Protein AF-A0A078LXS9-F1 (afdb_monomer_lite)

Secondary structure (DSSP, 8-state):
------EE--TT-SS-EE--EEEEEEETTTTEEEEEEEETTEEEEEEEE--TT--STTGGGSS---EESEEEEEPBPTT-SS-PBPEEEEEETTEEEEEE-EEEEE-HHHHHHHHHHH-

Foldseek 3Di:
DDQDWDFADPDPDPGTDTWDWPPWDDDPLLQKIWTWTDDPNDTFIWMDGHDPPCPDPPPPPPDDHIDGQKDKDFAADPPDPDGHTDWDWDDDPNDTDTDTDIDIDGDPVVVVSSVVSVD

pLDDT: mean 74.07, std 15.82, range [38.06, 94.56]

Organism: NCBI:txid1499686

Structure (mmCIF, N/CA/C/O backbone):
data_AF-A0A078LXS9-F1
#
_entry.id   AF-A0A078LXS9-F1
#
loop_
_atom_site.group_PDB
_atom_site.id
_atom_site.type_symbol
_atom_site.label_atom_id
_atom_site.label_alt_id
_atom_site.label_comp_id
_atom_site.label_asym_id
_atom_site.label_entity_id
_atom_site.label_seq_id
_atom_site.pdbx_PDB_ins_code
_atom_site.Cartn_x
_atom_site.Cartn_y
_atom_site.Cartn_z
_atom_site.occupancy
_atom_site.B_iso_or_equiv
_atom_site.auth_seq_id
_atom_site.auth_comp_id
_atom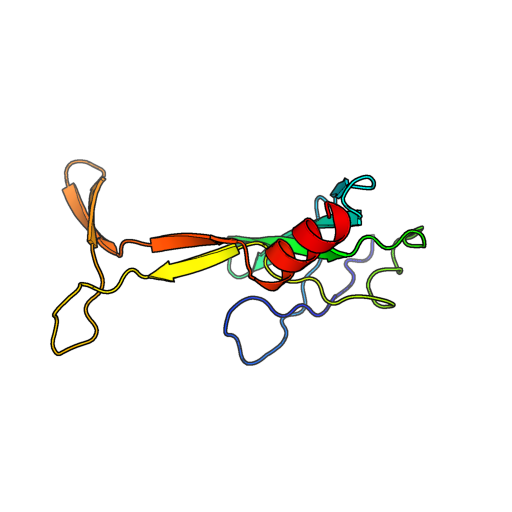_site.auth_asym_id
_atom_site.auth_atom_id
_atom_site.pdbx_PDB_model_num
ATOM 1 N N . MET A 1 1 ? -10.002 -9.444 -25.076 1.00 38.06 1 MET A N 1
ATOM 2 C CA . MET A 1 1 ? -8.841 -9.005 -24.275 1.00 38.06 1 MET A CA 1
ATOM 3 C C . MET A 1 1 ? -8.663 -10.038 -23.176 1.00 38.06 1 MET A C 1
ATOM 5 O O . MET A 1 1 ? -9.560 -10.178 -22.358 1.00 38.06 1 MET A O 1
ATOM 9 N N . GLY A 1 2 ? -7.637 -10.886 -23.266 1.00 40.28 2 GLY A N 1
ATOM 10 C CA . GLY A 1 2 ? -7.459 -11.987 -22.318 1.00 40.28 2 GLY A CA 1
ATOM 11 C C . GLY A 1 2 ? -7.021 -11.437 -20.968 1.00 40.28 2 GLY A C 1
ATOM 12 O O . GLY A 1 2 ? -5.945 -10.857 -20.878 1.00 40.28 2 GLY A O 1
ATOM 13 N N . ILE A 1 3 ? -7.861 -11.594 -19.951 1.00 42.62 3 ILE A N 1
ATOM 14 C CA . ILE A 1 3 ? -7.475 -11.405 -18.551 1.00 42.62 3 ILE A CA 1
ATOM 15 C C . ILE A 1 3 ? -6.418 -12.481 -18.267 1.00 42.62 3 ILE A C 1
ATOM 17 O O . ILE A 1 3 ? -6.677 -13.660 -18.511 1.00 42.62 3 ILE A O 1
ATOM 21 N N . ARG A 1 4 ? -5.200 -12.083 -17.882 1.00 49.50 4 ARG A N 1
ATOM 22 C CA . ARG A 1 4 ? -4.067 -13.002 -17.699 1.00 49.50 4 ARG A CA 1
ATOM 23 C C . ARG A 1 4 ? -3.580 -12.978 -16.255 1.00 49.50 4 ARG A C 1
ATOM 25 O O . ARG A 1 4 ? -3.099 -11.973 -15.742 1.00 49.50 4 ARG A O 1
ATOM 32 N N . ASP A 1 5 ? -3.721 -14.145 -15.653 1.00 44.91 5 ASP A N 1
ATOM 33 C CA . ASP A 1 5 ? -3.457 -14.530 -14.276 1.00 44.91 5 ASP A CA 1
ATOM 34 C C . ASP A 1 5 ? -1.991 -14.321 -13.840 1.00 44.91 5 ASP A C 1
ATOM 36 O O . ASP A 1 5 ? -1.100 -15.060 -14.259 1.00 44.91 5 ASP A O 1
ATOM 40 N N . GLN A 1 6 ? -1.720 -13.350 -12.955 1.00 52.16 6 GLN A N 1
ATOM 41 C CA . GLN A 1 6 ? -0.392 -13.137 -12.346 1.00 52.16 6 GLN A CA 1
ATOM 42 C C . GLN A 1 6 ? -0.384 -13.489 -10.860 1.00 52.16 6 GLN A C 1
ATOM 44 O O . GLN A 1 6 ? -1.255 -13.059 -10.123 1.00 52.16 6 GLN A O 1
ATOM 49 N N . ARG A 1 7 ? 0.607 -14.253 -10.389 1.00 50.16 7 ARG A N 1
ATOM 50 C CA . ARG A 1 7 ? 0.768 -14.609 -8.964 1.00 50.16 7 ARG A CA 1
ATOM 51 C C . ARG A 1 7 ? 1.465 -13.485 -8.203 1.00 50.16 7 ARG A C 1
ATOM 53 O O . ARG A 1 7 ? 2.602 -13.156 -8.521 1.00 50.16 7 ARG A O 1
ATOM 60 N N . ILE A 1 8 ? 0.818 -12.968 -7.170 1.00 53.16 8 ILE A N 1
ATOM 61 C CA . ILE A 1 8 ? 1.348 -11.953 -6.259 1.00 53.16 8 ILE A CA 1
ATOM 62 C C . ILE A 1 8 ? 1.147 -12.407 -4.807 1.00 53.16 8 ILE A C 1
ATOM 64 O O . ILE A 1 8 ? 0.189 -13.105 -4.475 1.00 53.16 8 ILE A O 1
ATOM 68 N N . GLU A 1 9 ? 2.056 -12.045 -3.914 1.00 51.72 9 GLU A N 1
ATOM 69 C CA . GLU A 1 9 ? 1.910 -12.327 -2.484 1.00 51.72 9 GLU A CA 1
ATOM 70 C C . GLU A 1 9 ? 1.300 -11.089 -1.817 1.00 51.72 9 GLU A C 1
ATOM 72 O O . GLU A 1 9 ? 1.983 -10.095 -1.594 1.00 51.72 9 GLU A O 1
ATOM 77 N N . ILE A 1 10 ? -0.010 -11.132 -1.544 1.00 47.72 10 ILE A N 1
ATOM 78 C CA . ILE A 1 10 ? -0.714 -10.085 -0.794 1.00 47.72 10 ILE A CA 1
ATOM 79 C C . ILE A 1 10 ? -0.940 -10.565 0.643 1.00 47.72 10 ILE A C 1
ATOM 81 O O . ILE A 1 10 ? -1.549 -11.611 0.876 1.00 47.72 10 ILE A O 1
ATOM 85 N N . GLY A 1 11 ? -0.517 -9.750 1.612 1.00 46.47 11 GLY A N 1
ATOM 86 C CA . GLY A 1 11 ? -0.799 -9.957 3.036 1.00 46.47 11 GLY A CA 1
ATOM 87 C C . GLY A 1 11 ? 0.039 -11.062 3.693 1.00 46.47 11 GLY A C 1
ATOM 88 O O . GLY A 1 11 ? 0.996 -11.566 3.119 1.00 46.47 11 GLY A O 1
ATOM 89 N N . PHE A 1 12 ? -0.326 -11.456 4.919 1.00 46.44 12 PHE A N 1
ATOM 90 C CA . PHE A 1 12 ? 0.315 -12.556 5.668 1.00 46.44 12 PHE A CA 1
ATOM 91 C C . PHE A 1 12 ? -0.154 -13.954 5.216 1.00 46.44 12 PHE A C 1
ATOM 93 O O . PHE A 1 12 ? -0.003 -14.942 5.936 1.00 46.44 12 PHE A O 1
ATOM 100 N N . SER A 1 13 ? -0.786 -14.038 4.045 1.00 44.91 13 SER A N 1
ATOM 101 C CA . SER A 1 13 ? -1.289 -15.282 3.474 1.00 44.91 13 SER A CA 1
ATOM 102 C C . SER A 1 13 ? -0.125 -16.218 3.140 1.00 44.91 13 SER A C 1
ATOM 104 O O . SER A 1 13 ? 0.792 -15.844 2.416 1.00 44.91 13 SER A O 1
ATOM 106 N N . MET A 1 14 ? -0.192 -17.475 3.593 1.00 45.59 14 MET A N 1
ATOM 107 C CA . MET A 1 14 ? 0.792 -18.512 3.236 1.00 45.59 14 MET A CA 1
ATOM 108 C C . MET A 1 14 ? 0.740 -18.934 1.756 1.00 45.59 14 MET A C 1
ATOM 110 O O . MET A 1 14 ? 1.522 -19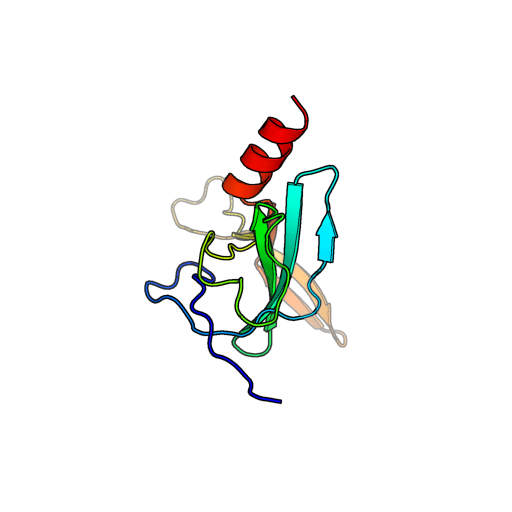.784 1.330 1.00 45.59 14 MET A O 1
ATOM 114 N N . LYS A 1 15 ? -0.194 -18.400 0.960 1.00 47.03 15 LYS A N 1
ATOM 115 C CA . LYS A 1 15 ? -0.346 -18.730 -0.462 1.00 47.03 15 LYS A CA 1
ATOM 116 C C . LYS A 1 15 ? -0.306 -17.464 -1.309 1.00 47.03 15 LYS A C 1
ATOM 118 O O . LYS A 1 15 ? -1.066 -16.531 -1.060 1.00 47.03 15 LYS A O 1
ATOM 123 N N . ALA A 1 16 ? 0.539 -17.476 -2.341 1.00 51.97 16 ALA A N 1
ATOM 124 C CA . ALA A 1 16 ? 0.542 -16.461 -3.387 1.00 51.97 16 ALA A CA 1
ATOM 125 C C . ALA A 1 16 ? -0.817 -16.460 -4.105 1.00 51.97 16 ALA A C 1
ATOM 127 O O . ALA A 1 16 ? -1.283 -17.498 -4.584 1.00 51.97 16 ALA A O 1
ATOM 128 N N . ILE A 1 17 ? -1.460 -15.300 -4.157 1.00 53.94 17 ILE A N 1
ATOM 129 C CA . ILE A 1 17 ? -2.784 -15.096 -4.736 1.00 53.94 17 ILE A CA 1
ATOM 130 C C . ILE A 1 17 ? -2.594 -14.636 -6.182 1.00 53.94 17 ILE A C 1
ATOM 132 O O . ILE A 1 17 ? -1.800 -13.752 -6.473 1.00 53.94 17 ILE A O 1
ATOM 136 N N . VAL A 1 18 ? -3.308 -15.248 -7.121 1.00 55.12 18 VAL A N 1
ATOM 137 C CA . VAL A 1 18 ? -3.250 -14.866 -8.537 1.00 55.12 18 VAL A CA 1
ATOM 138 C C . VAL A 1 18 ? -4.185 -13.684 -8.789 1.00 55.12 18 VAL A C 1
ATOM 140 O O . VAL A 1 18 ? -5.393 -13.868 -8.652 1.00 55.12 18 VAL A O 1
ATOM 143 N N . ARG A 1 19 ? -3.691 -12.498 -9.154 1.00 63.66 19 ARG A N 1
ATOM 144 C CA . ARG A 1 19 ? -4.505 -11.335 -9.533 1.00 63.66 19 ARG A CA 1
ATOM 145 C C . ARG A 1 19 ? -3.846 -10.476 -10.614 1.00 63.66 19 ARG A C 1
ATOM 147 O O . ARG A 1 19 ? -2.628 -10.403 -10.707 1.00 63.66 19 ARG A O 1
ATOM 154 N N . CYS A 1 20 ? -4.673 -9.799 -11.409 1.00 66.88 20 CYS A N 1
ATOM 155 C CA . CYS A 1 20 ? -4.219 -8.816 -12.391 1.00 66.88 20 CYS A CA 1
ATOM 156 C C . CYS A 1 20 ? -3.916 -7.477 -11.708 1.00 66.88 20 CYS A C 1
ATOM 158 O O . CYS A 1 20 ? -4.738 -6.995 -10.927 1.00 66.88 20 CYS A O 1
ATOM 160 N N . VAL A 1 21 ? -2.773 -6.872 -12.044 1.00 74.56 21 VAL A N 1
ATOM 161 C CA . VAL A 1 21 ? -2.463 -5.489 -11.663 1.00 74.56 21 VAL A CA 1
ATOM 162 C C . VAL A 1 21 ? -3.067 -4.542 -12.700 1.00 74.56 21 VAL A C 1
ATOM 164 O O . VAL A 1 21 ? -2.848 -4.722 -13.899 1.00 74.56 21 VAL A O 1
ATOM 167 N N . TYR A 1 22 ? -3.820 -3.543 -12.251 1.00 75.81 22 TYR A N 1
ATOM 168 C CA . TYR A 1 22 ? -4.420 -2.499 -13.088 1.00 75.81 22 TYR A CA 1
ATOM 169 C C . TYR A 1 22 ? -3.995 -1.096 -12.629 1.00 75.81 22 TYR A C 1
ATOM 171 O O . TYR A 1 22 ? -3.359 -0.950 -11.586 1.00 75.81 22 TYR A O 1
ATOM 179 N N . ASP A 1 23 ? -4.308 -0.078 -13.446 1.00 82.19 23 ASP A N 1
ATOM 180 C CA . ASP A 1 23 ? -3.865 1.323 -13.276 1.00 82.19 23 ASP A CA 1
ATOM 181 C C . ASP A 1 23 ? -2.358 1.426 -12.968 1.00 82.19 23 ASP A C 1
ATOM 183 O O . ASP A 1 23 ? -1.923 2.013 -11.976 1.00 82.19 23 ASP A O 1
ATOM 187 N N . ILE A 1 24 ? -1.546 0.773 -13.810 1.00 82.88 24 ILE A N 1
ATOM 188 C CA . ILE A 1 24 ? -0.092 0.766 -13.649 1.00 82.88 24 ILE A CA 1
ATOM 189 C C . ILE A 1 24 ? 0.458 2.158 -13.957 1.00 82.88 24 ILE A C 1
ATOM 191 O O . ILE A 1 24 ? 0.211 2.720 -15.025 1.00 82.88 24 ILE A O 1
ATOM 195 N N . ARG A 1 25 ? 1.275 2.682 -13.043 1.00 85.69 25 ARG A N 1
ATOM 196 C CA . ARG A 1 25 ? 1.998 3.946 -13.198 1.00 85.69 25 ARG A CA 1
ATOM 197 C C . ARG A 1 25 ? 3.485 3.719 -13.012 1.00 85.69 25 ARG A C 1
ATOM 199 O O . ARG A 1 25 ? 3.906 3.087 -12.044 1.00 85.69 25 ARG A O 1
ATOM 206 N N . SER A 1 26 ? 4.276 4.267 -13.924 1.00 85.56 26 SER A N 1
ATOM 207 C CA . SER A 1 26 ? 5.734 4.203 -13.873 1.00 85.56 26 SER A CA 1
ATOM 208 C C . SER A 1 26 ? 6.310 5.502 -13.328 1.00 85.56 26 SER A C 1
ATOM 210 O O . SER A 1 26 ? 5.906 6.590 -13.734 1.00 85.56 26 SER A O 1
ATOM 212 N N . ASN A 1 27 ? 7.288 5.390 -12.434 1.00 85.94 27 ASN A N 1
ATOM 213 C CA . ASN A 1 27 ? 8.128 6.500 -12.017 1.00 85.94 27 ASN A CA 1
ATOM 214 C C . ASN A 1 27 ? 9.574 6.217 -12.431 1.00 85.94 27 ASN A C 1
ATOM 216 O O . ASN A 1 27 ? 10.315 5.505 -11.750 1.00 85.94 27 ASN A O 1
ATOM 220 N N . GLU A 1 28 ? 9.969 6.775 -13.574 1.00 83.06 28 GLU A N 1
ATOM 221 C CA . GLU A 1 28 ? 11.296 6.555 -14.156 1.00 83.06 28 GLU A CA 1
ATOM 222 C C . GLU A 1 28 ? 12.425 7.220 -13.365 1.00 83.06 28 GLU A C 1
ATOM 224 O O . GLU A 1 28 ? 13.561 6.740 -13.417 1.00 83.06 28 GLU A O 1
ATOM 229 N N . ILE A 1 29 ? 12.120 8.301 -12.638 1.00 84.88 29 ILE A N 1
ATOM 230 C CA . ILE A 1 29 ? 13.076 9.042 -11.806 1.00 84.88 29 ILE A CA 1
ATOM 231 C C . ILE A 1 29 ? 13.482 8.169 -10.618 1.00 84.88 29 ILE A C 1
ATOM 233 O O . ILE A 1 29 ? 14.662 7.909 -10.407 1.00 84.88 29 ILE A O 1
ATOM 237 N N . TYR A 1 30 ? 12.495 7.639 -9.896 1.00 83.19 30 TYR A N 1
ATOM 238 C CA . TYR A 1 30 ? 12.706 6.812 -8.705 1.00 83.19 30 TYR A CA 1
ATOM 239 C C . TYR A 1 30 ? 12.757 5.307 -9.000 1.00 83.19 30 TYR A C 1
ATOM 241 O O . TYR A 1 30 ? 12.766 4.482 -8.082 1.00 83.19 30 TYR A O 1
ATOM 249 N N . LYS A 1 31 ? 12.794 4.938 -10.284 1.00 85.38 31 LYS A N 1
ATOM 250 C CA . LYS A 1 31 ? 12.923 3.562 -10.771 1.00 85.38 31 LYS A CA 1
ATOM 251 C C . LYS A 1 31 ? 11.959 2.589 -10.081 1.00 85.38 31 LYS A C 1
ATOM 253 O O . LYS A 1 31 ? 12.373 1.500 -9.684 1.00 85.38 31 LYS A O 1
ATOM 258 N N . PHE A 1 32 ? 10.677 2.939 -9.970 1.00 86.19 32 PHE A N 1
ATOM 259 C CA . PHE A 1 32 ? 9.630 2.007 -9.526 1.00 86.19 32 PHE A CA 1
ATOM 260 C C . PHE A 1 32 ? 8.367 2.077 -10.393 1.00 86.19 32 PHE A C 1
ATOM 262 O O . PHE A 1 32 ? 8.163 3.025 -11.152 1.00 86.19 32 PHE A O 1
ATOM 269 N N . GLN A 1 33 ? 7.506 1.073 -10.255 1.00 86.00 33 GLN A N 1
ATOM 270 C CA . GLN A 1 33 ? 6.149 1.055 -10.797 1.00 86.00 33 GLN A CA 1
ATOM 271 C C . GLN A 1 33 ? 5.154 0.763 -9.671 1.00 86.00 33 GLN A C 1
ATOM 273 O O . GLN A 1 33 ? 5.475 0.025 -8.739 1.00 86.00 33 GLN A O 1
ATOM 278 N N . THR A 1 34 ? 3.959 1.342 -9.753 1.00 87.69 34 THR A N 1
ATOM 279 C CA . THR A 1 34 ? 2.837 1.108 -8.827 1.00 87.69 34 THR A CA 1
ATOM 280 C C . THR A 1 34 ? 1.599 0.678 -9.592 1.00 87.69 34 THR A C 1
ATOM 282 O O . THR A 1 34 ? 1.474 0.997 -10.770 1.00 87.69 34 THR A O 1
ATOM 285 N N . GLY A 1 35 ? 0.668 0.017 -8.921 1.00 85.19 35 GLY A N 1
ATOM 286 C CA . GLY A 1 35 ? -0.650 -0.293 -9.457 1.00 85.19 35 GLY A CA 1
ATOM 287 C C . GLY A 1 35 ? -1.573 -0.806 -8.363 1.00 85.19 35 GLY A C 1
ATOM 288 O O . GLY A 1 35 ? -1.238 -0.753 -7.175 1.00 85.19 35 GLY A O 1
ATOM 289 N N . PHE A 1 36 ? -2.721 -1.327 -8.771 1.00 82.19 36 PHE A N 1
ATOM 290 C CA . PHE A 1 36 ? -3.724 -1.870 -7.866 1.00 82.19 36 PHE A CA 1
ATOM 291 C C . PHE A 1 36 ? -4.078 -3.297 -8.224 1.00 82.19 36 PHE A C 1
ATOM 293 O O . PHE A 1 36 ? -4.010 -3.713 -9.379 1.00 82.19 36 PHE A O 1
ATOM 300 N N . VAL A 1 37 ? -4.485 -4.038 -7.204 1.00 78.75 37 VAL A N 1
ATOM 301 C CA . VAL A 1 37 ? -5.000 -5.389 -7.329 1.00 78.75 37 VAL A CA 1
ATOM 302 C C . VAL A 1 37 ? -6.313 -5.502 -6.575 1.00 78.75 37 VAL A C 1
ATOM 304 O O . VAL A 1 37 ? -6.390 -5.123 -5.415 1.00 78.75 37 VAL A O 1
ATOM 307 N N . GLN A 1 38 ? -7.311 -6.138 -7.180 1.00 74.00 38 GLN A N 1
ATOM 308 C CA . GLN A 1 38 ? -8.548 -6.464 -6.487 1.00 74.00 38 GLN A CA 1
ATOM 309 C C . GLN A 1 38 ? -8.418 -7.785 -5.710 1.00 74.00 38 GLN A C 1
ATOM 311 O O . GLN A 1 38 ? -8.132 -8.842 -6.282 1.00 74.00 38 GLN A O 1
ATOM 316 N N . HIS A 1 39 ? -8.655 -7.754 -4.402 1.00 72.12 39 HIS A N 1
ATOM 317 C CA . HIS A 1 39 ? -8.684 -8.932 -3.538 1.00 72.12 39 HIS A CA 1
ATOM 318 C C . HIS A 1 39 ? -9.782 -8.793 -2.481 1.00 72.12 39 HIS A C 1
ATOM 320 O O . HIS A 1 39 ? -9.806 -7.814 -1.746 1.00 72.12 39 HIS A O 1
ATOM 326 N N . ASP A 1 40 ? -10.689 -9.773 -2.419 1.00 69.31 40 ASP A N 1
ATOM 327 C CA . ASP A 1 40 ? -11.770 -9.873 -1.428 1.00 69.31 40 ASP A CA 1
ATOM 328 C C . ASP A 1 40 ? -12.542 -8.556 -1.244 1.00 69.31 40 ASP A C 1
ATOM 330 O O . ASP A 1 40 ? -12.696 -8.043 -0.140 1.00 69.31 40 ASP A O 1
ATOM 334 N N . ASN A 1 41 ? -13.004 -7.998 -2.372 1.00 69.19 41 ASN A N 1
ATOM 335 C CA . ASN A 1 41 ? -13.710 -6.712 -2.483 1.00 69.19 41 ASN A CA 1
ATOM 336 C C . ASN A 1 41 ? -12.909 -5.467 -2.067 1.00 69.19 41 ASN A C 1
ATOM 338 O O . ASN A 1 41 ? -13.478 -4.382 -2.007 1.00 69.19 41 ASN A O 1
ATOM 342 N N . ASN A 1 42 ? -11.601 -5.597 -1.847 1.00 74.75 42 ASN A N 1
ATOM 343 C CA . ASN A 1 42 ? -10.699 -4.482 -1.591 1.00 74.75 42 ASN A CA 1
ATOM 344 C C . ASN A 1 42 ? -9.745 -4.255 -2.761 1.00 74.75 42 ASN A C 1
ATOM 346 O O . ASN A 1 42 ? -9.342 -5.190 -3.456 1.00 74.75 42 ASN A O 1
ATOM 350 N N . GLU A 1 43 ? -9.340 -3.004 -2.933 1.00 82.31 43 GLU A N 1
ATOM 351 C CA . GLU A 1 43 ? -8.240 -2.628 -3.811 1.00 82.31 43 GLU A CA 1
ATOM 352 C C . GLU A 1 43 ? -6.954 -2.554 -2.985 1.00 82.31 43 GLU A C 1
ATOM 354 O O . GLU A 1 43 ? -6.863 -1.828 -1.995 1.00 82.31 43 GLU A O 1
ATOM 359 N N . VAL A 1 44 ? -5.954 -3.336 -3.376 1.00 81.94 44 VAL A N 1
ATOM 360 C CA . VAL A 1 44 ? -4.666 -3.432 -2.698 1.00 81.94 44 VAL A CA 1
ATOM 361 C C . VAL A 1 44 ? -3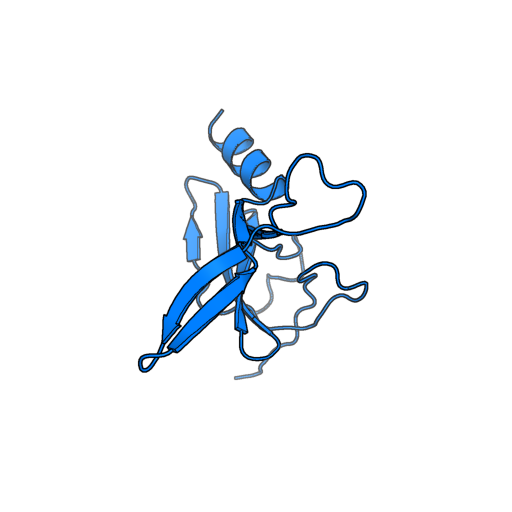.615 -2.713 -3.540 1.00 81.94 44 VAL A C 1
ATOM 363 O O . VAL A 1 44 ? -3.333 -3.154 -4.658 1.00 81.94 44 VAL A O 1
ATOM 366 N N . PRO A 1 45 ? -3.011 -1.627 -3.030 1.00 85.62 45 PRO A N 1
ATOM 367 C CA . PRO A 1 45 ? -1.935 -0.940 -3.725 1.00 85.62 45 PRO A CA 1
ATOM 368 C C . PRO A 1 45 ? -0.649 -1.773 -3.686 1.00 85.62 45 PRO A C 1
ATOM 370 O O . PRO A 1 45 ? -0.179 -2.181 -2.615 1.00 85.62 45 PRO A O 1
ATOM 373 N N . VAL A 1 46 ? -0.051 -1.976 -4.857 1.00 84.00 46 VAL A N 1
ATOM 374 C CA . VAL A 1 46 ? 1.167 -2.771 -5.050 1.00 84.00 46 VAL A CA 1
ATOM 375 C C . VAL A 1 46 ? 2.251 -1.982 -5.781 1.00 84.00 46 VAL A C 1
ATOM 377 O O . VAL A 1 46 ? 1.959 -1.067 -6.551 1.00 84.00 46 VAL A O 1
ATOM 380 N N . TRP A 1 47 ? 3.514 -2.342 -5.561 1.00 86.56 47 TRP A N 1
ATOM 381 C CA . TRP A 1 47 ? 4.668 -1.789 -6.266 1.00 86.56 47 TRP A CA 1
ATOM 382 C C . TRP A 1 47 ? 5.640 -2.873 -6.727 1.00 86.56 47 TRP A C 1
ATOM 384 O O . TRP A 1 47 ? 5.601 -4.013 -6.262 1.00 86.56 47 TRP A O 1
ATOM 394 N N . ARG A 1 48 ? 6.547 -2.487 -7.624 1.00 82.25 48 ARG A N 1
ATOM 395 C CA . ARG A 1 48 ? 7.752 -3.243 -7.974 1.00 82.25 48 ARG A CA 1
ATOM 396 C C . ARG A 1 48 ? 8.872 -2.303 -8.446 1.00 82.25 48 ARG A C 1
ATOM 398 O O . ARG A 1 48 ? 8.587 -1.150 -8.793 1.00 82.25 48 ARG A O 1
ATOM 405 N N . PRO A 1 49 ? 10.134 -2.760 -8.510 1.00 83.25 49 PRO A N 1
ATOM 406 C CA . PRO A 1 49 ? 11.193 -2.032 -9.205 1.00 83.25 49 PRO A CA 1
ATOM 407 C C . PRO A 1 49 ? 10.839 -1.771 -10.675 1.00 83.25 49 PRO A C 1
ATOM 409 O O . PRO A 1 49 ? 10.167 -2.578 -11.315 1.00 83.25 49 PRO A O 1
ATOM 412 N N . TYR A 1 50 ? 11.297 -0.641 -11.210 1.00 80.94 50 TYR A N 1
ATOM 413 C CA . TYR A 1 50 ? 11.088 -0.280 -12.610 1.00 80.94 50 TYR A CA 1
ATOM 414 C C . TYR A 1 50 ? 11.860 -1.222 -13.527 1.00 80.94 50 TYR A C 1
ATOM 416 O O . TYR A 1 50 ? 13.076 -1.364 -13.383 1.00 80.94 50 TYR A O 1
ATOM 424 N N . ASP A 1 51 ? 11.161 -1.808 -14.495 1.00 73.38 51 ASP A N 1
ATOM 425 C CA . ASP A 1 51 ? 11.776 -2.580 -15.567 1.00 73.38 51 ASP A CA 1
ATOM 426 C C . ASP A 1 51 ? 11.741 -1.763 -16.874 1.00 73.38 51 ASP A C 1
ATOM 428 O O . ASP A 1 51 ? 10.663 -1.529 -17.419 1.00 73.38 51 ASP A O 1
ATOM 432 N N . PRO A 1 52 ? 12.894 -1.307 -17.402 1.00 67.50 52 PRO A N 1
ATOM 433 C CA . PRO A 1 52 ? 12.951 -0.561 -18.662 1.00 67.50 52 PRO A CA 1
ATOM 434 C C . PRO A 1 52 ? 12.563 -1.401 -19.888 1.00 67.50 52 PRO A C 1
ATOM 436 O O . PRO A 1 52 ? 12.304 -0.835 -20.947 1.00 67.50 52 PRO A O 1
ATOM 439 N N . ASN A 1 53 ? 12.535 -2.732 -19.768 1.00 66.38 53 ASN A N 1
ATOM 440 C CA . ASN A 1 53 ? 12.178 -3.647 -20.855 1.00 66.38 53 ASN A CA 1
ATOM 441 C C . ASN A 1 53 ? 10.691 -4.034 -20.840 1.00 66.38 53 ASN A C 1
ATOM 443 O O . ASN A 1 53 ? 10.275 -4.927 -21.584 1.00 66.38 53 ASN A O 1
ATOM 447 N N . ASP A 1 54 ? 9.887 -3.376 -20.004 1.00 65.62 54 ASP A N 1
ATOM 448 C CA . ASP A 1 54 ? 8.444 -3.572 -19.850 1.00 65.62 54 ASP A CA 1
ATOM 449 C C . ASP A 1 54 ? 7.669 -2.981 -21.046 1.00 65.62 54 ASP A C 1
ATOM 451 O O . ASP A 1 54 ? 6.870 -2.061 -20.914 1.00 65.62 54 ASP A O 1
ATOM 455 N N . LEU A 1 55 ? 7.954 -3.473 -22.257 1.00 52.88 55 LEU A N 1
ATOM 456 C CA . LEU A 1 55 ? 7.440 -2.924 -23.520 1.00 52.88 55 LEU A CA 1
ATOM 457 C C . LEU A 1 55 ? 6.137 -3.589 -24.007 1.00 52.88 55 LEU A C 1
ATOM 459 O O . LEU A 1 55 ? 5.677 -3.286 -25.106 1.00 52.88 55 LEU A O 1
ATOM 463 N N . SER A 1 56 ? 5.537 -4.525 -23.258 1.00 50.53 56 SER A N 1
ATOM 464 C CA . SER A 1 56 ? 4.331 -5.240 -23.719 1.00 50.53 56 SER A CA 1
ATOM 465 C C . SER A 1 56 ? 3.579 -6.013 -22.623 1.00 50.53 56 SER A C 1
ATOM 467 O O . SER A 1 56 ? 4.119 -6.286 -21.554 1.00 50.53 56 SER A O 1
ATOM 469 N N . LEU A 1 57 ? 2.340 -6.418 -22.951 1.00 43.06 57 LEU A N 1
ATOM 470 C CA . LEU A 1 57 ? 1.342 -7.159 -22.147 1.00 43.06 57 LEU A CA 1
ATOM 471 C C . LEU A 1 57 ? 1.848 -8.400 -21.376 1.00 43.06 57 LEU A C 1
ATOM 473 O O . LEU A 1 57 ? 1.141 -8.881 -20.494 1.00 43.06 57 LEU A O 1
ATOM 477 N N . ASP A 1 58 ? 3.042 -8.910 -21.686 1.00 48.78 58 ASP A N 1
ATOM 478 C CA . ASP A 1 58 ? 3.616 -10.134 -21.117 1.00 48.78 58 ASP A CA 1
ATOM 479 C C . ASP A 1 58 ? 4.951 -9.905 -20.382 1.00 48.78 58 ASP A C 1
ATOM 481 O O . ASP A 1 58 ? 5.618 -10.863 -20.023 1.00 48.78 58 ASP A O 1
ATOM 485 N N . ALA A 1 59 ? 5.395 -8.678 -20.128 1.00 43.88 59 ALA A N 1
ATOM 486 C CA . ALA A 1 59 ? 6.635 -8.434 -19.380 1.00 43.88 59 ALA A CA 1
ATOM 487 C C . ALA A 1 59 ? 6.610 -8.706 -17.842 1.00 43.88 59 ALA A C 1
ATOM 489 O O . ALA A 1 59 ? 7.680 -8.964 -17.278 1.00 43.88 59 ALA A O 1
ATOM 490 N N . PRO A 1 60 ? 5.463 -8.775 -17.123 1.00 49.12 60 PRO A N 1
ATOM 491 C CA . PRO A 1 60 ? 5.470 -8.878 -15.657 1.00 49.12 60 PRO A CA 1
ATOM 492 C C . PRO A 1 60 ? 6.027 -10.154 -15.018 1.00 49.12 60 PRO A C 1
ATOM 494 O O . PRO A 1 60 ? 6.312 -10.142 -13.824 1.00 49.12 60 PRO A O 1
ATOM 497 N N . TRP A 1 61 ? 6.215 -11.242 -15.771 1.00 44.78 61 TRP A N 1
ATOM 498 C CA . TRP A 1 61 ? 6.735 -12.502 -15.219 1.00 44.78 61 TRP A CA 1
ATOM 499 C C . TRP A 1 61 ? 8.261 -12.584 -15.171 1.00 44.78 61 TRP A C 1
ATOM 501 O O . TRP A 1 61 ? 8.789 -13.492 -14.530 1.00 44.78 61 TRP A O 1
ATOM 511 N N . ARG A 1 62 ? 8.980 -11.685 -15.859 1.00 47.50 62 ARG A N 1
ATOM 512 C CA . ARG A 1 62 ? 10.424 -11.863 -16.059 1.00 47.50 62 ARG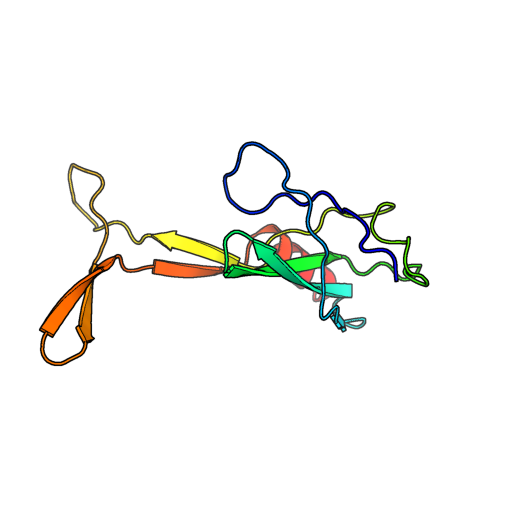 A CA 1
ATOM 513 C C . ARG A 1 62 ? 11.271 -11.415 -14.871 1.00 47.50 62 ARG A C 1
ATOM 515 O O . ARG A 1 62 ? 12.238 -12.104 -14.577 1.00 47.50 62 ARG A O 1
ATOM 522 N N . ASN A 1 63 ? 10.910 -10.330 -14.173 1.00 52.94 63 ASN A N 1
ATOM 523 C CA . ASN A 1 63 ? 11.895 -9.634 -13.328 1.00 52.94 63 ASN A CA 1
ATOM 524 C C . ASN A 1 63 ? 11.445 -9.152 -11.935 1.00 52.94 63 ASN A C 1
ATOM 526 O O . ASN A 1 63 ? 12.272 -8.599 -11.213 1.00 52.94 63 ASN A O 1
ATOM 530 N N . GLY A 1 64 ? 10.203 -9.360 -11.486 1.00 54.41 64 GLY A N 1
ATOM 531 C CA . GLY A 1 64 ? 9.854 -8.940 -10.122 1.00 54.41 64 GLY A CA 1
ATOM 532 C C . GLY A 1 64 ? 8.463 -9.338 -9.663 1.00 54.41 64 GLY A C 1
ATOM 533 O O . GLY A 1 64 ? 7.486 -9.149 -10.384 1.00 54.41 64 GLY A O 1
ATOM 534 N N . LYS A 1 65 ? 8.375 -9.870 -8.440 1.00 71.50 65 LYS A N 1
ATOM 535 C CA . LYS A 1 65 ? 7.099 -10.024 -7.739 1.00 71.50 65 LYS A CA 1
ATOM 536 C C . LYS A 1 65 ? 6.591 -8.626 -7.376 1.00 71.50 65 LYS A C 1
ATOM 538 O O . LYS A 1 65 ? 7.345 -7.828 -6.830 1.00 71.50 65 LYS A O 1
ATOM 543 N N . TRP A 1 66 ? 5.334 -8.333 -7.695 1.00 76.12 66 TRP A N 1
ATOM 544 C CA . TRP A 1 66 ? 4.648 -7.176 -7.127 1.00 76.12 66 TRP A CA 1
ATOM 545 C C . TRP A 1 66 ? 4.468 -7.390 -5.622 1.00 76.12 66 TRP A C 1
ATOM 547 O O . TRP A 1 66 ? 4.076 -8.478 -5.196 1.00 76.12 66 TRP A O 1
ATOM 557 N N . GLU A 1 67 ? 4.743 -6.356 -4.838 1.00 78.19 67 GLU A N 1
ATOM 558 C CA . GLU A 1 67 ? 4.659 -6.365 -3.378 1.00 78.19 67 GLU A CA 1
ATOM 559 C C . GLU A 1 67 ? 3.694 -5.283 -2.890 1.00 78.19 67 GLU A C 1
ATOM 561 O O . GLU A 1 67 ? 3.49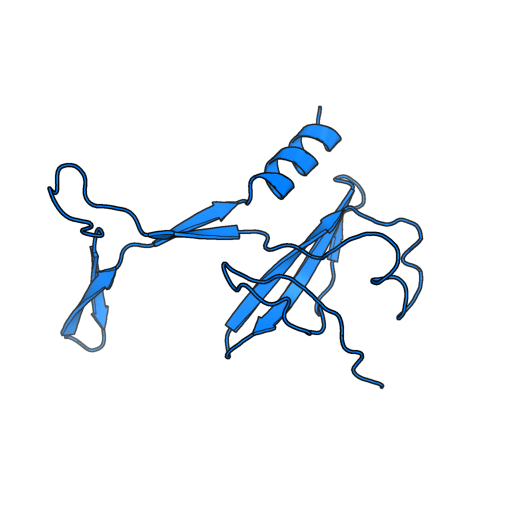7 -4.268 -3.556 1.00 78.19 67 GLU A O 1
ATOM 566 N N . ASN A 1 68 ? 3.114 -5.454 -1.702 1.00 81.56 68 ASN A N 1
ATOM 567 C CA . ASN A 1 68 ? 2.276 -4.417 -1.102 1.00 81.56 68 ASN A CA 1
ATOM 568 C C . ASN A 1 68 ? 3.085 -3.129 -0.858 1.00 81.56 68 ASN A C 1
ATOM 570 O O . ASN A 1 68 ? 4.236 -3.161 -0.419 1.00 81.56 68 ASN A O 1
ATOM 574 N N . ILE A 1 69 ? 2.476 -1.966 -1.106 1.00 83.62 69 ILE A N 1
ATOM 575 C CA . ILE A 1 69 ? 3.123 -0.675 -0.800 1.00 83.62 69 ILE A CA 1
ATOM 576 C C . ILE A 1 69 ? 3.112 -0.413 0.708 1.00 83.62 69 ILE A C 1
ATOM 578 O O . ILE A 1 69 ? 4.095 0.066 1.281 1.00 83.62 69 ILE A O 1
ATOM 582 N N . TYR A 1 70 ? 1.997 -0.750 1.355 1.00 82.81 70 TYR A N 1
ATOM 583 C CA . TYR A 1 70 ? 1.750 -0.483 2.764 1.00 82.81 70 TYR A CA 1
ATOM 584 C C . TYR A 1 70 ? 1.428 -1.768 3.522 1.00 82.81 70 TYR A C 1
ATOM 586 O O . TYR A 1 70 ? 0.873 -2.721 2.976 1.00 82.81 70 TYR A O 1
ATOM 594 N N . ILE A 1 71 ? 1.727 -1.753 4.815 1.00 80.62 71 ILE A N 1
ATOM 595 C CA . ILE A 1 71 ? 1.246 -2.723 5.789 1.00 80.62 71 ILE A CA 1
ATOM 596 C C . ILE A 1 71 ? 0.323 -2.014 6.780 1.00 80.62 71 ILE A C 1
ATOM 598 O O . ILE A 1 71 ? 0.633 -0.919 7.256 1.00 80.62 71 ILE A O 1
ATOM 602 N N . LEU A 1 72 ? -0.814 -2.636 7.088 1.00 80.31 72 LEU A N 1
ATOM 603 C CA . LEU A 1 72 ? -1.675 -2.203 8.183 1.00 80.31 72 LEU A CA 1
ATOM 604 C C . LEU A 1 72 ? -1.131 -2.773 9.492 1.00 80.31 72 LEU A C 1
ATOM 606 O O . LEU A 1 72 ? -0.928 -3.981 9.623 1.00 80.31 72 LEU A O 1
ATOM 610 N N . ARG A 1 73 ? -0.891 -1.899 10.465 1.00 81.38 73 ARG A N 1
ATOM 611 C CA . ARG A 1 73 ? -0.471 -2.257 11.817 1.00 81.38 73 ARG A CA 1
ATOM 612 C C . ARG A 1 73 ? -1.579 -1.949 12.803 1.00 81.38 73 ARG A C 1
ATOM 614 O O . ARG A 1 73 ? -2.016 -0.806 12.924 1.00 81.38 73 ARG A O 1
ATOM 621 N N . MET A 1 74 ? -1.980 -2.975 13.539 1.00 82.75 74 MET A N 1
ATOM 622 C CA . MET A 1 74 ? -2.882 -2.846 14.676 1.00 82.75 74 MET A CA 1
ATOM 623 C C . MET A 1 74 ? -2.077 -2.351 15.874 1.00 82.75 74 MET A C 1
ATOM 625 O O . MET A 1 74 ? -1.099 -2.993 16.270 1.00 82.75 74 MET A O 1
ATOM 629 N N . ASN A 1 75 ? -2.455 -1.205 16.436 1.00 82.69 75 ASN A N 1
ATOM 630 C CA . ASN A 1 75 ? -1.711 -0.619 17.548 1.00 82.69 75 ASN A CA 1
ATOM 631 C C . ASN A 1 75 ? -2.025 -1.387 18.830 1.00 82.69 75 ASN A C 1
ATOM 633 O O . ASN A 1 75 ? -3.178 -1.449 19.242 1.00 82.69 75 ASN A O 1
ATOM 637 N N . GLN A 1 76 ? -1.013 -1.990 19.451 1.00 83.94 76 GLN A N 1
ATOM 638 C CA . GLN A 1 76 ? -1.179 -2.660 20.738 1.00 83.94 76 GLN A CA 1
ATOM 639 C C . GLN A 1 76 ? -1.188 -1.641 21.876 1.00 83.94 76 GLN A C 1
ATOM 641 O O . GLN A 1 76 ? -0.374 -0.716 21.912 1.00 83.94 76 GLN A O 1
ATOM 646 N N . LYS A 1 77 ? -2.083 -1.847 22.837 1.00 81.12 77 LYS A N 1
ATOM 647 C CA . LYS A 1 77 ? -2.203 -1.027 24.036 1.00 81.12 77 LYS A CA 1
ATOM 648 C C . LYS A 1 77 ? -1.006 -1.280 24.952 1.00 81.12 77 LYS A C 1
ATOM 650 O O . LYS A 1 77 ? -0.767 -2.400 25.406 1.00 81.12 77 LYS A O 1
ATOM 655 N N . LYS A 1 78 ? -0.239 -0.226 25.235 1.00 79.38 78 LYS A N 1
ATOM 656 C CA . LYS A 1 78 ? 0.953 -0.315 26.091 1.00 79.38 78 LYS A CA 1
ATOM 657 C C . LYS A 1 78 ? 0.581 -0.765 27.507 1.00 79.38 78 LYS A C 1
ATOM 659 O O . LYS A 1 78 ? -0.350 -0.235 28.103 1.00 79.38 78 LYS A O 1
ATOM 664 N N . GLY A 1 79 ? 1.358 -1.699 28.056 1.00 77.25 79 GLY A N 1
ATOM 665 C CA . GLY A 1 79 ? 1.248 -2.124 29.455 1.00 77.25 79 GLY A CA 1
ATOM 666 C C . GLY A 1 79 ? 0.157 -3.157 29.755 1.00 77.25 79 GLY A C 1
ATOM 667 O O . GLY A 1 79 ? -0.032 -3.479 30.926 1.00 77.25 79 GLY A O 1
ATOM 668 N N . SER A 1 80 ? -0.542 -3.702 28.750 1.00 69.88 80 SER A N 1
ATOM 669 C CA . SER A 1 80 ? -1.420 -4.854 28.989 1.00 69.88 80 SER A CA 1
ATOM 670 C C . SER A 1 80 ? -0.603 -6.142 29.138 1.00 69.88 80 SER A C 1
ATOM 672 O O . SER A 1 80 ? 0.379 -6.372 28.433 1.00 69.88 80 SER A O 1
ATOM 674 N N . LYS A 1 81 ? -1.027 -6.993 30.080 1.00 69.75 81 LYS A N 1
ATOM 675 C CA . LYS A 1 81 ? -0.506 -8.356 30.275 1.00 69.75 81 LYS A CA 1
ATOM 676 C C . LYS A 1 81 ? -0.945 -9.300 29.142 1.00 69.75 81 LYS A C 1
ATOM 678 O O . LYS A 1 81 ? -0.354 -10.364 28.974 1.00 69.75 81 LYS A O 1
ATOM 683 N N . TYR A 1 82 ? -1.965 -8.906 28.378 1.00 75.69 82 TYR A N 1
ATOM 684 C CA . TYR A 1 82 ? -2.518 -9.631 27.238 1.00 75.69 82 TYR A CA 1
ATOM 685 C C . TYR A 1 82 ? -2.389 -8.798 25.956 1.00 75.69 82 TYR A C 1
ATOM 687 O O . TYR A 1 82 ? -2.121 -7.598 25.998 1.00 75.69 82 TYR A O 1
ATOM 695 N N . VAL A 1 83 ? -2.581 -9.433 24.796 1.00 74.94 83 VAL A N 1
ATOM 696 C CA . VAL A 1 83 ? -2.631 -8.713 23.516 1.00 74.94 83 VAL A CA 1
ATOM 697 C C . VAL A 1 83 ? -3.954 -7.947 23.440 1.00 74.94 83 VAL A C 1
ATOM 699 O O . VAL A 1 83 ? -4.968 -8.475 22.996 1.00 74.94 83 VAL A O 1
ATOM 702 N N . GLU A 1 84 ? -3.939 -6.701 23.905 1.00 81.62 84 GLU A N 1
ATOM 703 C CA . GLU A 1 84 ? -5.015 -5.726 23.717 1.00 81.62 84 GLU A CA 1
ATOM 704 C C . GLU A 1 84 ? -4.626 -4.731 22.623 1.00 81.62 84 GLU A C 1
ATOM 706 O O . GLU A 1 84 ? -3.491 -4.251 22.587 1.00 81.62 84 GLU A O 1
ATOM 711 N N . TYR A 1 85 ? -5.572 -4.389 21.751 1.00 84.56 85 TYR A N 1
ATOM 712 C CA . TYR A 1 85 ? -5.391 -3.365 20.723 1.00 84.56 85 TYR A CA 1
ATOM 713 C C . TYR A 1 85 ? -6.056 -2.052 21.146 1.00 84.56 85 TYR A C 1
ATOM 715 O O . TYR A 1 85 ? -7.068 -2.053 21.844 1.00 84.56 85 TYR A O 1
ATOM 723 N N . GLU A 1 86 ? -5.475 -0.926 20.740 1.00 89.19 86 GLU A N 1
ATOM 724 C CA . GLU A 1 86 ? -6.085 0.395 20.886 1.00 89.19 86 GLU A CA 1
ATOM 725 C C . GLU A 1 86 ? -7.379 0.464 20.060 1.00 89.19 86 GLU A C 1
ATOM 727 O O . GLU A 1 86 ? -7.448 -0.105 18.969 1.00 89.19 86 GLU A O 1
ATOM 732 N N . THR A 1 87 ? -8.386 1.187 20.551 1.00 90.62 87 THR A N 1
ATOM 733 C CA . THR A 1 87 ? -9.624 1.492 19.819 1.00 90.62 87 THR A CA 1
ATOM 734 C C . THR A 1 87 ? -9.787 2.997 19.633 1.00 90.62 87 THR A C 1
ATOM 736 O O . THR A 1 87 ? -9.169 3.793 20.344 1.00 90.62 87 THR A O 1
ATOM 739 N N . VAL A 1 88 ? -10.590 3.386 18.646 1.00 91.75 88 VAL A N 1
ATOM 740 C CA . VAL A 1 88 ? -11.028 4.764 18.402 1.00 91.75 88 VAL A CA 1
ATOM 741 C C . VAL A 1 88 ? -12.549 4.772 18.327 1.00 91.75 88 VAL A C 1
ATOM 743 O O . VAL A 1 88 ? -13.151 3.831 17.804 1.00 91.75 88 VAL A O 1
ATOM 746 N N . GLU A 1 89 ? -13.162 5.823 18.863 1.00 94.00 89 GLU A N 1
ATOM 747 C CA . GLU A 1 89 ? -14.604 6.025 18.759 1.00 94.00 89 GLU A CA 1
ATOM 748 C C . GLU A 1 89 ? -14.956 6.570 17.375 1.00 94.00 89 GLU A C 1
ATOM 750 O O . GLU A 1 89 ? -14.299 7.477 16.862 1.00 94.00 89 GLU A O 1
ATOM 755 N N . HIS A 1 90 ? -16.015 6.034 16.786 1.00 89.81 90 HIS A N 1
ATOM 756 C CA . HIS A 1 90 ? -16.590 6.523 15.545 1.00 89.81 90 HIS A CA 1
ATOM 757 C C . HIS A 1 90 ? -18.075 6.775 15.761 1.00 89.81 90 HIS A C 1
ATOM 759 O O . HIS A 1 90 ? -18.785 5.916 16.283 1.00 89.81 90 HIS A O 1
ATOM 765 N N . GLU A 1 91 ? -18.543 7.946 15.343 1.00 93.06 91 GLU A N 1
ATOM 766 C CA . GLU A 1 91 ? -19.969 8.235 15.278 1.00 93.06 91 GLU A CA 1
ATOM 767 C C . GLU A 1 91 ? -20.509 7.761 13.927 1.00 93.06 91 GLU A C 1
ATOM 769 O O . GLU A 1 91 ? -19.988 8.125 12.870 1.00 93.06 91 GLU A O 1
ATOM 774 N N . PHE A 1 92 ? -21.536 6.920 13.961 1.00 88.62 92 PHE A N 1
ATOM 775 C CA . PHE A 1 92 ? -22.205 6.416 12.771 1.00 88.62 92 PHE A CA 1
ATOM 776 C C . PHE A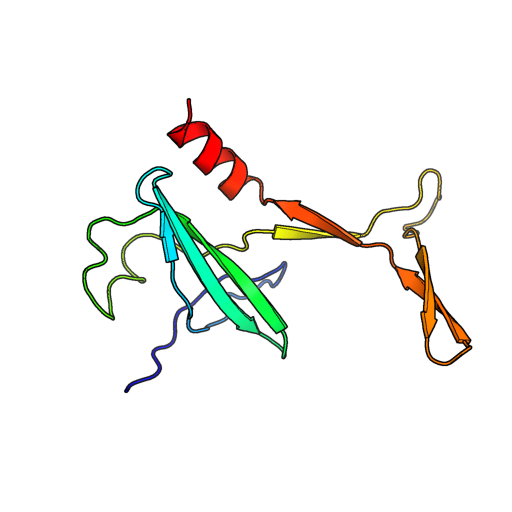 1 92 ? -23.707 6.334 13.033 1.00 88.62 92 PHE A C 1
ATOM 778 O O . PHE A 1 92 ? -24.140 5.644 13.952 1.00 88.62 92 PHE A O 1
ATOM 785 N N . GLU A 1 93 ? -24.495 7.069 12.244 1.00 91.00 93 GLU A N 1
ATOM 786 C CA . GLU A 1 93 ? -25.966 7.097 12.331 1.00 91.00 93 GLU A CA 1
ATOM 787 C C . GLU A 1 93 ? -26.513 7.357 13.753 1.00 91.00 93 GLU A C 1
ATOM 789 O O . GLU A 1 93 ? -27.532 6.807 14.162 1.00 91.00 93 GLU A O 1
ATOM 794 N N . GLY A 1 94 ? -25.832 8.211 14.527 1.00 91.81 94 GLY A N 1
ATOM 795 C CA . GLY A 1 94 ? -26.224 8.561 15.899 1.00 91.81 94 GLY A CA 1
ATOM 796 C C . GLY A 1 94 ? -25.828 7.532 16.966 1.00 91.81 94 GLY A C 1
ATOM 797 O O . GLY A 1 94 ? -26.157 7.713 18.138 1.00 91.81 94 GLY A O 1
ATOM 798 N N . ALA A 1 95 ? -25.108 6.473 16.591 1.00 92.44 95 ALA A N 1
ATOM 799 C CA . ALA A 1 95 ? -24.467 5.546 17.515 1.00 92.44 95 ALA A CA 1
ATOM 800 C C . ALA A 1 95 ? -22.960 5.823 17.610 1.00 92.44 95 ALA A C 1
ATOM 802 O O . ALA A 1 95 ? -22.311 6.160 16.620 1.00 92.44 95 ALA A O 1
ATOM 803 N N . VAL A 1 96 ? -22.393 5.622 18.801 1.00 94.56 96 VAL A N 1
ATOM 804 C CA . VAL A 1 96 ? -20.940 5.631 19.015 1.00 94.56 96 VAL A CA 1
ATOM 805 C C . VAL A 1 96 ? -20.447 4.189 19.046 1.00 94.56 96 VAL A C 1
ATOM 807 O O . VAL A 1 96 ? -20.847 3.408 19.912 1.00 94.56 96 VAL A O 1
ATOM 810 N N . ILE A 1 97 ? -19.575 3.834 18.105 1.00 93.56 97 ILE A N 1
ATOM 811 C CA . ILE A 1 97 ? -18.952 2.510 18.010 1.00 93.56 97 ILE A CA 1
ATOM 812 C C . ILE A 1 97 ? -17.450 2.600 18.280 1.00 93.56 97 ILE A C 1
ATOM 814 O O . ILE A 1 97 ? -16.787 3.551 17.879 1.00 93.56 97 ILE A O 1
ATOM 818 N N . GLN A 1 98 ? -16.898 1.591 18.954 1.00 91.69 98 GLN A N 1
ATOM 819 C CA . GLN A 1 98 ? -15.458 1.466 19.192 1.00 91.69 98 GLN A CA 1
ATOM 820 C C . GLN A 1 98 ? -14.863 0.534 18.147 1.00 91.69 98 GLN A C 1
ATOM 822 O O . GLN A 1 98 ? -15.177 -0.658 18.136 1.00 91.69 98 GLN A O 1
ATOM 827 N N . LEU A 1 99 ? -13.995 1.057 17.286 1.00 88.44 99 LEU A N 1
ATOM 828 C CA . LEU A 1 99 ? -13.311 0.258 16.272 1.00 88.44 99 LEU A CA 1
ATOM 829 C C . LEU A 1 99 ? -11.816 0.160 16.576 1.00 88.44 99 LEU A C 1
ATOM 831 O O . LEU A 1 99 ? -11.243 1.089 17.146 1.00 88.44 99 LEU A O 1
ATOM 835 N N . PRO A 1 100 ? -11.149 -0.947 16.209 1.00 86.69 100 PRO A N 1
ATOM 836 C CA . PRO A 1 100 ? -9.713 -1.069 16.395 1.00 86.69 100 PRO A CA 1
ATOM 837 C C . PRO A 1 100 ? -8.936 0.023 15.656 1.00 86.69 100 PRO A C 1
ATOM 839 O O . PRO A 1 100 ? -9.175 0.309 14.483 1.00 86.69 100 PRO A O 1
ATOM 842 N N . LYS A 1 101 ? -7.936 0.586 16.327 1.00 88.75 101 LYS A N 1
ATOM 843 C CA . LYS A 1 101 ? -7.038 1.577 15.751 1.00 88.75 101 LYS A CA 1
ATOM 844 C C . LYS A 1 101 ? -5.977 0.894 14.894 1.00 88.75 101 LYS A C 1
ATOM 846 O O . LYS A 1 101 ? -5.056 0.251 15.409 1.00 88.75 101 LYS A O 1
ATOM 851 N N . ALA A 1 102 ? -6.062 1.108 13.588 1.00 85.31 102 ALA A N 1
ATOM 852 C CA . ALA A 1 102 ? -5.033 0.714 12.637 1.00 85.31 102 ALA A CA 1
ATOM 853 C C . ALA A 1 102 ? -4.197 1.925 12.194 1.00 85.31 102 ALA A C 1
ATOM 855 O O . ALA A 1 102 ? -4.683 3.052 12.124 1.00 85.31 102 ALA A O 1
ATOM 856 N N . SER A 1 103 ? -2.927 1.689 11.881 1.00 84.81 103 SER A N 1
ATOM 857 C CA . SER A 1 103 ? -2.058 2.647 11.195 1.00 84.81 103 SER A CA 1
ATOM 858 C C . SER A 1 103 ? -1.483 2.014 9.932 1.00 84.81 103 SER A C 1
ATOM 860 O O . SER A 1 103 ? -1.208 0.816 9.904 1.00 84.81 103 SER A O 1
ATOM 862 N N . SER A 1 104 ? -1.315 2.801 8.872 1.00 83.62 104 SER A N 1
ATOM 863 C CA . SER A 1 104 ? -0.649 2.359 7.646 1.00 83.62 104 SER A CA 1
ATOM 864 C C . SER A 1 104 ? 0.822 2.759 7.672 1.00 83.62 104 SER A C 1
ATOM 866 O O . SER A 1 104 ? 1.142 3.930 7.882 1.00 83.62 104 SER A O 1
ATOM 868 N N . GLU A 1 105 ? 1.721 1.821 7.393 1.00 86.25 105 GLU A N 1
ATOM 869 C CA . GLU A 1 105 ? 3.150 2.095 7.236 1.00 86.25 105 GLU A CA 1
ATOM 870 C C . GLU A 1 105 ? 3.635 1.610 5.867 1.00 86.25 105 GLU A C 1
ATOM 872 O O . GLU A 1 105 ? 3.264 0.524 5.434 1.00 86.25 105 GLU A O 1
ATOM 877 N N . LEU A 1 106 ? 4.497 2.381 5.192 1.00 85.69 106 LEU A N 1
ATOM 878 C CA . LEU A 1 106 ? 5.187 1.900 3.989 1.00 85.69 106 LEU A CA 1
ATOM 879 C C . LEU A 1 106 ? 6.027 0.656 4.310 1.00 85.69 106 LEU A C 1
ATOM 881 O O . LEU A 1 106 ? 6.753 0.630 5.311 1.00 85.69 106 LEU A O 1
ATOM 885 N N . MET A 1 107 ? 5.982 -0.346 3.435 1.00 84.75 107 MET A N 1
ATOM 886 C CA . MET A 1 107 ? 6.785 -1.555 3.593 1.00 84.75 107 MET A CA 1
ATOM 887 C C . MET A 1 107 ? 8.288 -1.253 3.555 1.00 84.75 107 MET A C 1
ATOM 889 O O . MET A 1 107 ? 8.756 -0.362 2.841 1.00 84.75 107 MET A O 1
ATOM 893 N N . HIS A 1 108 ? 9.062 -2.021 4.330 1.00 84.19 108 HIS A N 1
ATOM 894 C CA . HIS A 1 108 ? 10.512 -1.846 4.430 1.00 84.19 108 HIS A CA 1
ATOM 895 C C . HIS A 1 108 ? 11.202 -1.964 3.065 1.00 84.19 108 HIS A C 1
ATOM 897 O O . HIS A 1 108 ? 12.051 -1.136 2.752 1.00 84.19 108 HIS A O 1
ATOM 903 N N . ALA A 1 109 ? 10.798 -2.935 2.239 1.00 80.88 109 ALA A N 1
ATOM 904 C CA . ALA A 1 109 ? 11.355 -3.136 0.903 1.00 80.88 109 ALA A CA 1
ATOM 905 C C . ALA A 1 109 ? 11.204 -1.883 0.023 1.00 80.88 109 ALA A C 1
ATOM 907 O O . ALA A 1 109 ? 12.184 -1.418 -0.560 1.00 80.88 109 ALA A O 1
ATOM 908 N N . PHE A 1 110 ? 10.021 -1.260 0.030 1.00 84.19 110 PHE A N 1
ATOM 909 C CA . PHE A 1 110 ? 9.785 -0.024 -0.713 1.00 84.19 110 PHE A CA 1
ATOM 910 C C . PHE A 1 110 ? 10.609 1.146 -0.165 1.00 84.19 110 PHE A C 1
ATOM 912 O O . PHE A 1 110 ? 11.277 1.845 -0.925 1.00 84.19 110 PHE A O 1
ATOM 919 N N . LYS A 1 111 ? 10.645 1.330 1.164 1.00 86.56 111 LYS A N 1
ATOM 920 C CA . LYS A 1 111 ? 11.488 2.359 1.804 1.00 86.56 111 LYS A CA 1
ATOM 921 C C . LYS A 1 111 ? 12.962 2.201 1.416 1.00 86.56 111 LYS A C 1
ATOM 923 O O . LYS A 1 111 ? 13.628 3.195 1.135 1.00 86.56 111 LYS A O 1
ATOM 928 N N . THR A 1 112 ? 13.469 0.971 1.415 1.00 85.81 112 THR A N 1
ATOM 929 C CA . THR A 1 112 ? 14.858 0.648 1.067 1.00 85.81 112 THR A CA 1
ATOM 930 C C . THR A 1 112 ? 15.143 0.921 -0.405 1.00 85.81 112 THR A C 1
ATOM 932 O O . THR A 1 112 ? 16.171 1.522 -0.712 1.00 85.81 112 THR A O 1
ATOM 935 N N . HIS A 1 113 ? 14.223 0.564 -1.304 1.00 85.31 113 HIS A N 1
ATOM 936 C CA . HIS A 1 113 ? 14.335 0.884 -2.729 1.00 85.31 113 HIS A CA 1
ATOM 937 C C . HIS A 1 113 ? 14.432 2.394 -2.964 1.00 85.31 113 HIS A C 1
ATOM 939 O O . HIS A 1 113 ? 15.395 2.860 -3.567 1.00 85.31 113 HIS A O 1
ATOM 945 N N . ILE A 1 114 ? 13.497 3.172 -2.412 1.00 86.56 114 ILE A N 1
ATOM 946 C CA . ILE A 1 114 ? 13.487 4.634 -2.571 1.00 86.56 114 ILE A CA 1
ATOM 947 C C . ILE A 1 114 ? 14.768 5.265 -2.013 1.00 86.56 114 ILE A C 1
ATOM 949 O O . ILE A 1 114 ? 15.347 6.143 -2.647 1.00 86.56 114 ILE A O 1
ATOM 953 N N . LYS A 1 115 ? 15.258 4.796 -0.857 1.00 88.88 115 LYS A N 1
ATOM 954 C CA . LYS A 1 115 ? 16.536 5.262 -0.296 1.00 88.88 115 LYS A CA 1
ATOM 955 C C . LYS A 1 115 ? 17.723 4.959 -1.206 1.00 88.88 115 LYS A C 1
ATOM 957 O O . LYS A 1 115 ? 18.580 5.815 -1.352 1.00 88.88 115 LYS A O 1
ATOM 962 N N . LYS A 1 116 ? 17.767 3.770 -1.811 1.00 87.06 116 LYS A N 1
ATOM 963 C CA . LYS A 1 116 ? 18.853 3.352 -2.709 1.00 87.06 116 LYS A CA 1
ATOM 964 C C . LYS A 1 116 ? 18.891 4.161 -4.006 1.00 87.06 116 LYS A C 1
ATOM 966 O O . LYS A 1 116 ? 19.960 4.334 -4.568 1.00 87.06 116 LYS A O 1
ATOM 971 N N . VAL A 1 117 ? 17.738 4.597 -4.508 1.00 84.19 117 VAL A N 1
ATOM 972 C CA . VAL A 1 117 ? 17.667 5.380 -5.752 1.00 84.19 117 VAL A CA 1
ATOM 973 C C . VAL A 1 117 ? 17.926 6.874 -5.503 1.00 84.19 117 VAL A C 1
ATOM 975 O O . VAL A 1 117 ? 18.366 7.568 -6.413 1.00 84.19 117 VAL A O 1
ATOM 978 N N . ASN A 1 118 ? 17.686 7.362 -4.280 1.00 77.06 118 ASN A N 1
ATOM 979 C CA . ASN A 1 118 ? 17.862 8.771 -3.905 1.00 77.06 118 ASN A CA 1
ATOM 980 C C . ASN A 1 118 ? 19.200 9.113 -3.231 1.00 77.06 118 ASN A C 1
ATOM 982 O O . ASN A 1 118 ? 19.476 10.299 -3.051 1.00 77.06 118 ASN A O 1
ATOM 986 N N . GLY A 1 119 ? 19.966 8.115 -2.784 1.00 62.97 119 GLY A N 1
ATOM 987 C CA . GLY A 1 119 ? 21.275 8.284 -2.141 1.00 62.97 119 GLY A CA 1
ATOM 988 C C . GLY A 1 119 ? 22.400 7.862 -3.064 1.00 62.97 119 GLY A C 1
ATOM 989 O O . GLY A 1 119 ? 23.414 8.588 -3.092 1.00 62.97 119 GLY A O 1
#

Radius of gyration: 18.23 Å; chains: 1; bounding box: 48×28×54 Å

Sequence (119 aa):
MGIRDQRIEIGFSMKAIVRCVYDIRSNEIYKFQTGFVQHDNNEVPVWRPYDPNDLSLDAPWRNGKWENIYILRMNQKKGSKYVEYETVEHEFEGAVIQLPKASSELMHAFKTHIKKVNG